Protein AF-A0A0X3TTY9-F1 (afdb_monomer)

Sequence (136 aa):
MLSWLLVVGLAGCATGTPQNLLQSDRADTHLGWQPAPENQLAYSVATASGIARLALDPLPENLDRVTLDLPGMQRVEGVQWRGDDGKSAMLYSGGAGEQGVTLEQRRRGFRLRIDGPALDLIRVGGLLTVVDFYRG

pLDDT: mean 79.2, std 20.86, range [37.78, 97.94]

Solvent-accessible surface area (backbone atoms only — not comparable to full-atom values): 8259 Å² total; per-residue (Å²): 136,83,90,81,89,81,86,78,86,88,78,89,73,79,81,67,75,87,73,89,76,75,86,77,90,63,83,72,70,87,75,80,60,74,75,68,59,89,46,46,46,78,48,74,49,71,46,91,82,36,54,39,77,44,82,40,70,63,49,63,87,78,52,57,36,44,35,40,36,27,44,68,47,86,40,67,43,33,31,36,39,36,33,70,87,73,48,71,48,74,43,25,63,60,82,54,54,40,67,42,40,46,78,43,84,50,101,59,17,35,36,40,38,31,20,64,68,45,34,63,70,51,28,69,12,28,42,38,38,38,35,32,66,73,80,125

Mean predicted aligned error: 12.59 Å

Nearest PDB structures (foldseek):
  7tl6-assembly2_B  TM=3.327E-01  e=6.673E-02  Mus musc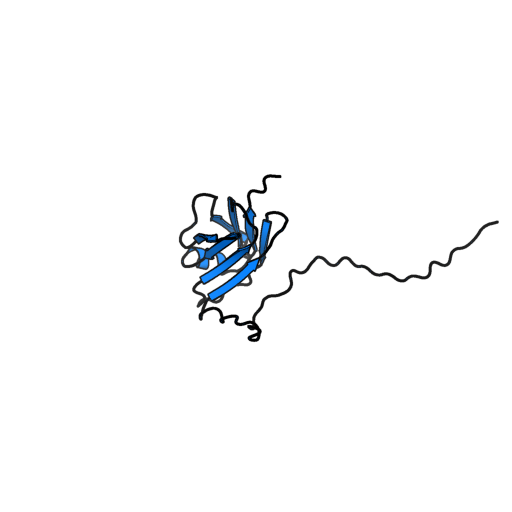ulus
  7ey0-assembly1_L  TM=5.420E-01  e=1.150E+00  Homo sapiens
  8t7f-assembly4_H  TM=5.558E-01  e=1.021E+00  Homo sapiens
  7tl6-assembly1_A  TM=3.181E-01  e=2.770E-01  Mus musculus
  7wvm-assembly2_F  TM=3.316E-01  e=6.354E-01  Homo sapiens

Secondary structure (DSSP, 8-state):
------------------------SS--GGG-PPPPPTTEEEEE---SSSEEEEEEPPPPTT--EEEEEEET-S-EEEEEEE-TTS-EEEEE-SS-B-TTEEEEEETTEEEEEEEHHHHHHHTT-EEEEEEE----

Radius of gyration: 20.27 Å; Cα contacts (8 Å, |Δi|>4): 240; chains: 1; bounding box: 38×57×68 Å

Foldseek 3Di:
DDDDDDDDDDDDDPVDDPDPDDDCPDDPPPPVDDPDPPLEAEEEFEDPVQKTKDWWAQADPSRFKYKYHYFQFDAWQWKKWQAPVRDIDTQDGRPDGDVQWDWADDPGGIMIMGGDPRCVVCNRIGMIMIGGPDDD

Structure (mmCIF, N/CA/C/O backbone):
data_AF-A0A0X3TTY9-F1
#
_entry.id   AF-A0A0X3TTY9-F1
#
loop_
_atom_site.group_PDB
_atom_site.id
_atom_site.type_symbol
_atom_site.label_atom_id
_atom_site.label_alt_id
_atom_site.label_comp_id
_atom_site.label_asym_id
_atom_site.label_entity_id
_atom_site.label_seq_id
_atom_site.pdbx_PDB_ins_code
_atom_site.Cartn_x
_atom_site.Cartn_y
_atom_site.Cartn_z
_atom_site.occupancy
_atom_site.B_iso_or_equiv
_atom_site.auth_seq_id
_atom_site.auth_comp_id
_atom_site.auth_asym_id
_atom_site.auth_atom_id
_atom_site.pdbx_PDB_model_num
ATOM 1 N N . MET A 1 1 ? 13.426 -42.885 51.146 1.00 37.78 1 MET A N 1
ATOM 2 C CA . MET A 1 1 ? 14.465 -43.140 50.125 1.00 37.78 1 MET A CA 1
ATOM 3 C C . MET A 1 1 ? 13.721 -43.350 48.816 1.00 37.78 1 MET A C 1
ATOM 5 O O . MET A 1 1 ? 12.968 -44.301 48.733 1.00 37.78 1 MET A O 1
ATOM 9 N N . LEU A 1 2 ? 13.482 -42.269 48.075 1.00 39.06 2 LEU A N 1
ATOM 10 C CA . LEU A 1 2 ? 14.314 -41.746 46.981 1.00 39.06 2 LEU A CA 1
ATOM 11 C C . LEU A 1 2 ? 14.192 -42.609 45.709 1.00 39.06 2 LEU A C 1
ATOM 13 O O . LEU A 1 2 ? 14.566 -43.775 4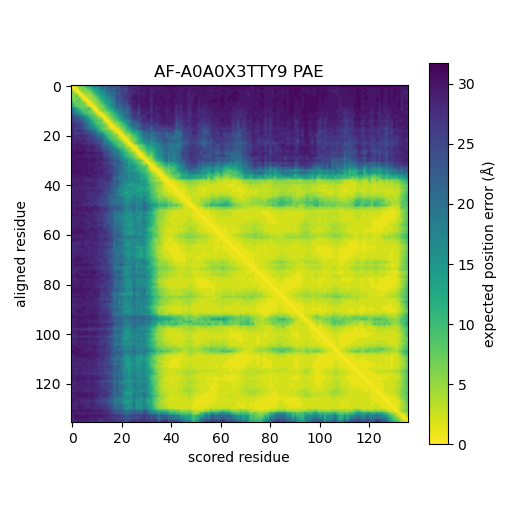5.738 1.00 39.06 2 LEU A O 1
ATOM 17 N N . SER A 1 3 ? 13.762 -41.953 44.622 1.00 41.19 3 SER A N 1
ATOM 18 C CA . SER A 1 3 ? 13.958 -42.318 43.206 1.00 41.19 3 SER A CA 1
ATOM 19 C C . SER A 1 3 ? 12.945 -43.277 42.556 1.00 41.19 3 SER A C 1
ATOM 21 O O . SER A 1 3 ? 12.576 -44.272 43.152 1.00 41.19 3 SER A O 1
ATOM 23 N N . TRP A 1 4 ? 12.454 -43.079 41.326 1.00 39.72 4 TRP A N 1
ATOM 24 C CA . TRP A 1 4 ? 12.782 -42.124 40.260 1.00 39.72 4 TRP A CA 1
ATOM 25 C C . TRP A 1 4 ? 11.597 -42.002 39.284 1.00 39.72 4 TRP A C 1
ATOM 27 O O . TRP A 1 4 ? 10.817 -42.933 39.097 1.00 39.72 4 TRP A O 1
ATOM 37 N N . LEU A 1 5 ? 11.511 -40.827 38.667 1.00 49.25 5 LEU A N 1
ATOM 38 C CA . LEU A 1 5 ? 10.579 -40.425 37.620 1.00 49.25 5 LEU A CA 1
ATOM 39 C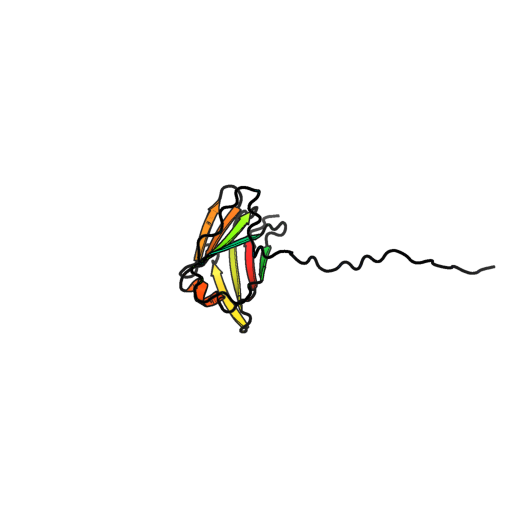 C . LEU A 1 5 ? 10.810 -41.197 36.310 1.00 49.25 5 LEU A C 1
ATOM 41 O O . LEU A 1 5 ? 11.943 -41.291 35.846 1.00 49.25 5 LEU A O 1
ATOM 45 N N . LEU A 1 6 ? 9.729 -41.616 35.648 1.00 46.94 6 LEU A N 1
ATOM 46 C CA . LEU A 1 6 ? 9.704 -41.825 34.198 1.00 46.94 6 LEU A CA 1
ATOM 47 C C . LEU A 1 6 ? 8.673 -40.865 33.606 1.00 46.94 6 LEU A C 1
ATOM 49 O O . LEU A 1 6 ? 7.466 -41.083 33.669 1.00 46.94 6 LEU A O 1
ATOM 53 N N . VAL A 1 7 ? 9.193 -39.757 33.082 1.00 51.38 7 VA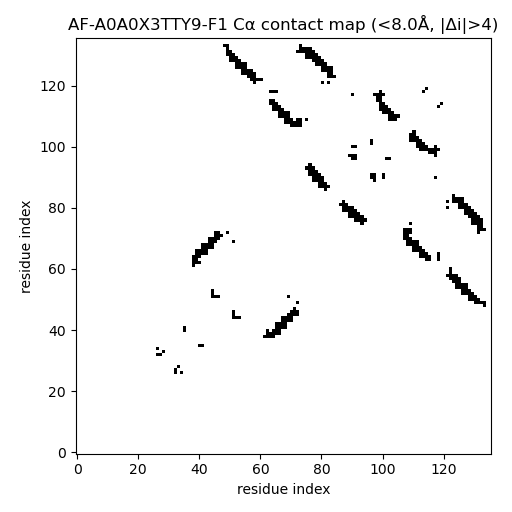L A N 1
ATOM 54 C CA . VAL A 1 7 ? 8.463 -38.778 32.281 1.00 51.38 7 VAL A CA 1
ATOM 55 C C . VAL A 1 7 ? 8.172 -39.428 30.929 1.00 51.38 7 VAL A C 1
ATOM 57 O O . VAL A 1 7 ? 9.059 -39.558 30.089 1.00 51.38 7 VAL A O 1
ATOM 60 N N . VAL A 1 8 ? 6.933 -39.877 30.737 1.00 52.00 8 VAL A N 1
ATOM 61 C CA . VAL A 1 8 ? 6.412 -40.270 29.425 1.00 52.00 8 VAL A CA 1
ATOM 62 C C . VAL A 1 8 ? 5.976 -38.994 28.717 1.00 52.00 8 VAL A C 1
ATOM 64 O O . VAL A 1 8 ? 5.114 -38.262 29.200 1.00 52.00 8 VAL A O 1
ATOM 67 N N . GLY A 1 9 ? 6.645 -38.700 27.605 1.00 50.66 9 GLY A N 1
ATOM 68 C CA . GLY A 1 9 ? 6.341 -37.561 26.756 1.00 50.66 9 GLY A CA 1
ATOM 69 C C . GLY A 1 9 ? 4.973 -37.666 26.091 1.00 50.66 9 GLY A C 1
ATOM 70 O O . GLY A 1 9 ? 4.460 -38.761 25.889 1.00 50.66 9 GLY A O 1
ATOM 71 N N . LEU A 1 10 ? 4.427 -36.500 25.748 1.00 52.41 10 LEU A N 1
ATOM 72 C CA . LEU A 1 10 ? 3.593 -36.201 24.577 1.00 52.41 10 LEU A CA 1
ATOM 73 C C . LEU A 1 10 ? 2.987 -34.810 24.791 1.00 52.41 10 LEU A C 1
ATOM 75 O O . LEU A 1 10 ? 2.045 -34.662 25.559 1.00 52.41 10 LEU A O 1
ATOM 79 N N . ALA A 1 11 ? 3.549 -33.802 24.128 1.00 46.38 11 ALA A N 1
ATOM 80 C CA . ALA A 1 11 ? 2.832 -32.633 23.611 1.00 46.38 11 ALA A CA 1
ATOM 81 C C . ALA A 1 11 ? 3.860 -31.714 22.948 1.00 46.38 11 ALA A C 1
ATOM 83 O O . ALA A 1 11 ? 4.394 -30.782 23.549 1.00 46.38 11 ALA A O 1
ATOM 84 N N . GLY A 1 12 ? 4.172 -32.018 21.689 1.00 46.28 12 GLY A N 1
ATOM 85 C CA . GLY A 1 12 ? 4.748 -31.024 20.805 1.00 46.28 12 GLY A CA 1
ATOM 86 C 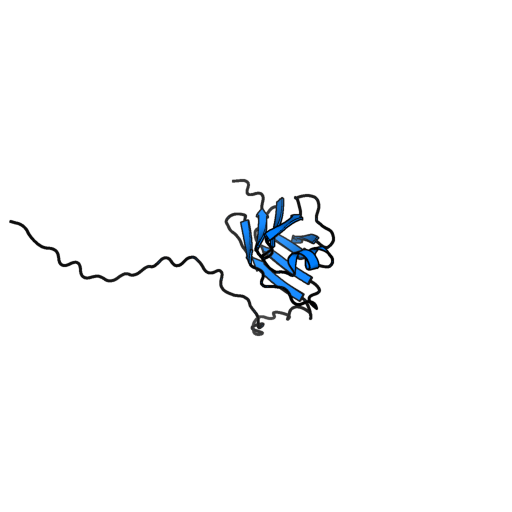C . GLY A 1 12 ? 3.719 -29.922 20.585 1.00 46.28 12 GLY A C 1
ATOM 87 O O . GLY A 1 12 ? 2.682 -30.163 19.983 1.00 46.28 12 GLY A O 1
ATOM 88 N N . CYS A 1 13 ? 4.033 -28.719 21.041 1.00 47.25 13 CYS A N 1
ATOM 89 C CA . CYS A 1 13 ? 3.558 -27.497 20.415 1.00 47.25 13 CYS A CA 1
ATOM 90 C C . CYS A 1 13 ? 4.812 -26.713 20.059 1.00 47.25 13 CYS A C 1
ATOM 92 O O . CYS A 1 13 ? 5.245 -25.827 20.790 1.00 47.25 13 CYS A O 1
ATOM 94 N N . ALA A 1 14 ? 5.436 -27.092 18.942 1.00 44.53 14 ALA A N 1
ATOM 95 C CA . ALA A 1 14 ? 6.247 -26.136 18.215 1.00 44.53 14 ALA A CA 1
ATOM 96 C C . ALA A 1 14 ? 5.287 -25.009 17.825 1.00 44.53 14 ALA A C 1
ATOM 98 O O . ALA A 1 14 ? 4.442 -25.181 16.948 1.00 44.53 14 ALA A O 1
ATOM 99 N N . THR A 1 15 ? 5.353 -23.885 18.531 1.00 48.59 15 THR A N 1
ATOM 100 C CA . THR A 1 15 ? 4.734 -22.632 18.112 1.00 48.59 15 THR A CA 1
ATOM 101 C C . THR A 1 15 ? 5.482 -22.156 16.873 1.00 48.59 15 THR A C 1
ATOM 103 O O . THR A 1 15 ? 6.364 -21.303 16.930 1.00 48.59 15 THR A O 1
ATOM 106 N N . GLY A 1 16 ? 5.163 -22.786 15.741 1.00 45.31 16 GLY A N 1
ATOM 107 C CA . GLY A 1 16 ? 5.504 -22.286 14.424 1.00 45.31 16 GLY A CA 1
ATOM 108 C C . GLY A 1 16 ? 4.950 -20.875 14.307 1.00 45.31 16 GLY A C 1
ATOM 109 O O . GLY A 1 16 ? 3.803 -20.613 14.675 1.00 45.31 16 GLY A O 1
ATOM 110 N N . THR A 1 17 ? 5.801 -19.958 13.867 1.00 51.66 17 THR A N 1
ATOM 111 C CA . THR A 1 17 ? 5.435 -18.590 13.515 1.00 51.66 17 THR A CA 1
ATOM 112 C C . THR A 1 17 ? 4.138 -18.588 12.705 1.00 51.66 17 THR A C 1
ATOM 114 O O . THR A 1 17 ? 3.995 -19.430 11.814 1.00 51.66 17 THR A O 1
ATOM 117 N N . PRO A 1 18 ? 3.185 -17.677 12.981 1.00 42.00 18 PRO A N 1
ATOM 118 C CA . PRO A 1 18 ? 1.982 -17.581 12.173 1.00 42.00 18 PRO A CA 1
ATOM 119 C C . PRO A 1 18 ? 2.408 -17.235 10.747 1.00 42.00 18 PRO A C 1
ATOM 121 O O . PRO A 1 18 ? 2.815 -16.113 10.449 1.00 42.00 18 PRO A O 1
ATOM 124 N N . GLN A 1 19 ? 2.361 -18.231 9.869 1.00 48.31 19 GLN A N 1
ATOM 125 C CA . GLN A 1 19 ? 2.361 -18.002 8.441 1.00 48.31 19 GLN A CA 1
ATOM 126 C C . GLN A 1 19 ? 1.016 -17.342 8.158 1.00 48.31 19 GLN A C 1
ATOM 128 O O . GLN A 1 19 ? -0.030 -17.967 8.333 1.00 48.31 19 GLN A O 1
ATOM 133 N N . ASN A 1 20 ? 1.031 -16.066 7.775 1.00 38.69 20 ASN A N 1
ATOM 134 C CA . ASN A 1 20 ? -0.108 -15.458 7.096 1.00 38.69 20 ASN A CA 1
ATOM 135 C C . ASN A 1 20 ? -0.279 -16.190 5.753 1.00 38.69 20 ASN A C 1
ATOM 137 O O . ASN A 1 20 ? 0.248 -15.779 4.727 1.00 38.69 20 ASN A O 1
ATOM 141 N N . LEU A 1 21 ? -0.945 -17.339 5.809 1.00 46.88 21 LEU A N 1
ATOM 142 C CA . LEU A 1 21 ? -1.564 -18.059 4.702 1.00 46.88 21 LEU A CA 1
ATOM 143 C C . LEU A 1 21 ? -2.809 -17.241 4.292 1.00 46.88 21 LEU A C 1
ATOM 145 O O . LEU A 1 21 ? -3.526 -16.776 5.170 1.00 46.88 21 LEU A O 1
ATOM 149 N N . LEU A 1 22 ? -3.170 -16.983 3.036 1.00 43.19 22 LEU A N 1
ATOM 150 C CA . LEU A 1 22 ? -2.795 -17.539 1.743 1.00 43.19 22 LEU A CA 1
ATOM 151 C C . LEU A 1 22 ? -2.964 -16.454 0.669 1.00 43.19 22 LEU A C 1
ATOM 153 O O . LEU A 1 22 ? -3.933 -15.695 0.671 1.00 43.19 22 LEU A O 1
ATOM 157 N N . GLN A 1 23 ? -2.048 -16.463 -0.289 1.00 48.03 23 GLN A N 1
ATOM 158 C CA . GLN A 1 23 ? -2.197 -15.872 -1.610 1.00 48.03 23 GLN A CA 1
ATOM 159 C C . GLN A 1 23 ? -3.324 -16.605 -2.349 1.00 48.03 23 GLN A C 1
ATOM 161 O O . GLN A 1 23 ? -3.205 -17.786 -2.675 1.00 48.03 23 GLN A O 1
ATOM 166 N N . SER A 1 24 ? -4.445 -15.923 -2.580 1.00 39.50 24 SER A N 1
ATOM 167 C CA . SER A 1 24 ? -5.496 -16.436 -3.458 1.00 39.50 24 SER A CA 1
ATOM 168 C C . SER A 1 24 ? -5.089 -16.191 -4.910 1.00 39.50 24 SER A C 1
ATOM 170 O O . SER A 1 24 ? -5.429 -15.158 -5.479 1.00 39.50 24 SER A O 1
ATOM 172 N N . ASP A 1 25 ? -4.390 -17.156 -5.508 1.00 52.47 25 ASP A N 1
ATOM 173 C CA . ASP A 1 25 ? -4.102 -17.197 -6.954 1.00 52.47 25 ASP A CA 1
ATOM 174 C C . ASP A 1 25 ? -5.256 -17.825 -7.774 1.00 52.47 25 ASP A C 1
ATOM 176 O O . ASP A 1 25 ? -5.217 -17.913 -8.998 1.00 52.47 25 ASP A O 1
ATOM 180 N N . ARG A 1 26 ? -6.344 -18.261 -7.118 1.00 48.56 26 ARG A N 1
ATOM 181 C CA . ARG A 1 26 ? -7.595 -18.666 -7.781 1.00 48.56 26 ARG A CA 1
ATOM 182 C C . ARG A 1 26 ? -8.803 -18.259 -6.956 1.00 48.56 26 ARG A C 1
ATOM 184 O O . ARG A 1 26 ? -8.923 -18.649 -5.800 1.00 48.56 26 ARG A O 1
ATOM 191 N N . ALA A 1 27 ? -9.705 -17.503 -7.577 1.00 48.00 27 ALA A N 1
ATOM 192 C CA . ALA A 1 27 ? -10.977 -17.138 -6.975 1.00 48.00 27 ALA A CA 1
ATOM 193 C C . ALA A 1 27 ? -11.814 -18.402 -6.713 1.00 48.00 27 ALA A C 1
ATOM 195 O O . ALA A 1 27 ? -12.207 -19.098 -7.647 1.00 48.00 27 ALA A O 1
ATOM 196 N N . ASP A 1 28 ? -12.095 -18.686 -5.443 1.00 45.47 28 ASP A N 1
ATOM 197 C CA . ASP A 1 28 ? -13.168 -19.592 -5.045 1.00 45.47 28 ASP A CA 1
ATOM 198 C C . ASP A 1 28 ? -14.508 -18.901 -5.370 1.00 45.47 28 ASP A C 1
ATOM 200 O O . ASP A 1 28 ? -14.939 -17.961 -4.698 1.00 45.47 28 ASP A O 1
ATOM 204 N N . THR A 1 29 ? -15.135 -19.285 -6.484 1.00 48.81 29 THR A N 1
ATOM 205 C CA . THR A 1 29 ? -16.272 -18.563 -7.089 1.00 48.81 29 THR A CA 1
ATOM 206 C C . THR A 1 29 ? -17.617 -18.786 -6.385 1.00 48.81 29 THR A C 1
ATOM 208 O O . THR A 1 29 ? -18.660 -18.399 -6.908 1.00 48.81 29 THR A O 1
ATOM 211 N N . HIS A 1 30 ? -17.639 -19.383 -5.194 1.00 43.88 30 HIS A N 1
ATOM 212 C CA . HIS A 1 30 ? -18.880 -19.763 -4.510 1.00 43.88 30 HIS A CA 1
ATOM 213 C C . HIS A 1 30 ? -19.512 -18.646 -3.648 1.00 43.88 30 HIS A C 1
ATOM 215 O O . HIS A 1 30 ? -20.626 -18.819 -3.155 1.00 43.88 30 HIS A O 1
ATOM 221 N N . LEU A 1 31 ? -18.856 -17.486 -3.489 1.00 50.91 31 LEU A N 1
ATOM 222 C CA . LEU A 1 31 ? -19.292 -16.403 -2.583 1.00 50.91 31 LEU A CA 1
ATOM 223 C C . LEU A 1 31 ? -19.571 -15.047 -3.262 1.00 50.91 31 LEU A C 1
ATOM 225 O O . LEU A 1 31 ? -19.540 -14.009 -2.605 1.00 50.91 31 LEU A O 1
ATOM 229 N N . GLY A 1 32 ? -19.846 -15.019 -4.570 1.00 45.12 32 GLY A N 1
ATOM 230 C CA . GLY A 1 32 ? -20.132 -13.758 -5.277 1.00 45.12 32 GLY A CA 1
ATOM 231 C C . GLY A 1 32 ? -18.918 -12.824 -5.394 1.00 45.12 32 GLY A C 1
ATOM 232 O O . GLY A 1 32 ? -19.075 -11.630 -5.646 1.00 45.12 32 GLY A O 1
ATOM 233 N N . TRP A 1 33 ? -17.709 -13.364 -5.217 1.00 41.03 33 TRP A N 1
ATOM 234 C CA . TRP A 1 33 ? -16.464 -12.664 -5.504 1.00 41.03 33 TRP A CA 1
ATOM 235 C C . TRP A 1 33 ? -16.358 -12.433 -7.011 1.00 41.03 33 TRP A C 1
ATOM 237 O O . TRP A 1 33 ? -16.313 -13.378 -7.797 1.00 41.03 33 TRP A O 1
ATOM 247 N N . GLN A 1 34 ? -16.338 -11.165 -7.414 1.00 51.31 34 GLN A N 1
ATOM 248 C CA . GLN A 1 34 ? -15.952 -10.798 -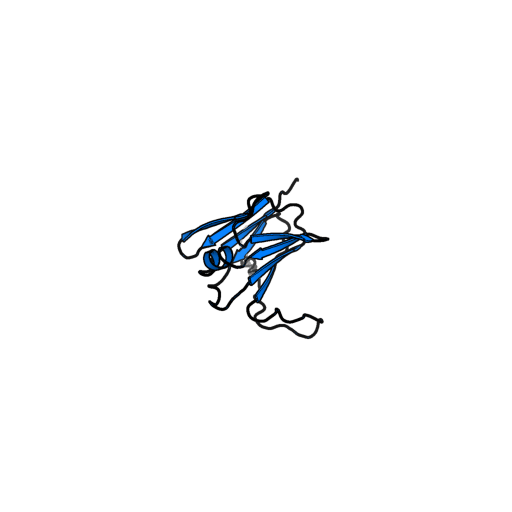8.770 1.00 51.31 34 GLN A CA 1
ATOM 249 C C . GLN A 1 34 ? -14.439 -11.010 -8.897 1.00 51.31 34 GLN A C 1
ATOM 251 O O . GLN A 1 34 ? -13.706 -10.562 -8.008 1.00 51.31 34 GLN A O 1
ATOM 256 N N . PRO A 1 35 ? -13.953 -11.685 -9.954 1.00 54.47 35 PRO A N 1
ATOM 257 C CA . PRO A 1 35 ? -12.523 -11.738 -10.213 1.00 54.47 35 PRO A CA 1
ATOM 258 C C . PRO A 1 35 ? -11.993 -10.306 -10.303 1.00 54.47 35 PRO A C 1
ATOM 260 O O . PRO A 1 35 ? -12.678 -9.416 -10.823 1.00 54.47 35 PRO A O 1
ATOM 263 N N . ALA A 1 36 ? -10.795 -10.075 -9.759 1.00 59.78 36 ALA A N 1
ATOM 264 C CA . ALA A 1 36 ? -10.113 -8.811 -9.985 1.00 59.78 36 ALA A CA 1
ATOM 265 C C . ALA A 1 36 ? -10.072 -8.564 -11.505 1.00 59.78 36 ALA A C 1
ATOM 267 O O . ALA A 1 36 ? -9.874 -9.525 -12.259 1.00 59.78 36 ALA A O 1
ATOM 268 N N . PRO A 1 37 ? -10.313 -7.327 -11.976 1.00 68.19 37 PRO A N 1
ATOM 269 C CA . PRO A 1 37 ? -10.173 -7.028 -13.392 1.00 68.19 37 PRO A CA 1
ATOM 270 C C . PRO A 1 37 ? -8.790 -7.469 -13.880 1.00 68.19 37 PRO A C 1
ATOM 272 O O . PRO A 1 37 ? -7.842 -7.505 -13.090 1.00 68.19 37 PRO A O 1
ATOM 275 N N . GLU A 1 38 ? -8.677 -7.790 -15.168 1.00 78.75 38 GLU A N 1
ATOM 276 C CA . GLU A 1 38 ? -7.401 -8.181 -15.772 1.00 78.75 38 GLU A CA 1
ATOM 277 C C . GLU A 1 38 ? -6.294 -7.184 -15.380 1.00 78.75 38 GLU A C 1
ATOM 279 O O . GLU A 1 38 ? -6.546 -5.981 -15.265 1.00 78.75 38 GLU A O 1
ATOM 284 N N . ASN A 1 39 ? -5.088 -7.701 -15.119 1.00 86.25 39 ASN A N 1
ATOM 285 C CA . ASN A 1 39 ? -3.913 -6.922 -14.711 1.00 86.25 39 ASN A CA 1
ATOM 286 C C . ASN A 1 39 ? -4.033 -6.180 -13.366 1.00 86.25 39 ASN A C 1
ATOM 288 O O . ASN A 1 39 ? -3.338 -5.185 -13.137 1.00 86.25 39 ASN A O 1
ATOM 292 N N . GLN A 1 40 ? -4.878 -6.651 -12.446 1.00 89.88 40 GLN A N 1
ATOM 293 C CA . GLN A 1 40 ? -4.977 -6.087 -11.098 1.00 89.88 40 GLN A CA 1
ATOM 294 C C . GLN A 1 40 ? -4.760 -7.145 -10.021 1.00 89.88 40 GLN A C 1
ATOM 296 O O . GLN A 1 40 ? -5.278 -8.256 -10.100 1.00 89.88 40 GLN A O 1
ATOM 301 N N . LEU A 1 41 ? -4.036 -6.759 -8.971 1.00 88.88 41 LEU A N 1
ATOM 302 C CA . LEU A 1 41 ? -3.884 -7.547 -7.754 1.00 88.88 41 LEU A CA 1
ATOM 303 C C . LEU A 1 41 ? -4.584 -6.844 -6.600 1.00 88.88 41 LEU A C 1
ATOM 305 O O . LEU A 1 41 ? -4.461 -5.631 -6.423 1.00 88.88 41 LEU A O 1
ATOM 309 N N . ALA A 1 42 ? -5.324 -7.613 -5.810 1.00 89.69 42 ALA A N 1
ATOM 310 C CA . ALA A 1 42 ? -6.060 -7.112 -4.664 1.00 89.69 42 ALA A CA 1
ATOM 311 C C . ALA A 1 42 ? -5.762 -7.964 -3.430 1.00 89.69 42 ALA A C 1
ATOM 313 O O . ALA A 1 42 ? -5.881 -9.186 -3.458 1.00 89.69 42 ALA A O 1
ATOM 314 N N . TYR A 1 43 ? -5.419 -7.294 -2.337 1.00 88.69 43 TYR A N 1
ATOM 315 C CA . TYR A 1 43 ? -5.145 -7.893 -1.040 1.00 88.69 43 TYR A CA 1
ATOM 316 C C . TYR A 1 43 ? -6.085 -7.302 0.003 1.00 88.69 43 TYR A C 1
ATOM 318 O O . TYR A 1 43 ? -6.499 -6.146 -0.099 1.00 88.69 43 TYR A O 1
ATOM 326 N N . SER A 1 44 ? -6.379 -8.069 1.048 1.00 89.81 44 SER A N 1
ATOM 327 C CA . SER A 1 44 ? -7.027 -7.549 2.248 1.00 89.81 44 SER A CA 1
ATOM 328 C C . SER A 1 44 ? -6.231 -7.972 3.471 1.00 89.81 44 SER A C 1
ATOM 330 O O . SER A 1 44 ? -5.985 -9.161 3.665 1.00 89.81 44 SER A O 1
ATOM 332 N N . VAL A 1 45 ? -5.798 -7.003 4.278 1.00 87.12 45 VAL A N 1
ATOM 333 C CA . VAL A 1 45 ? -4.961 -7.252 5.457 1.00 87.12 45 VAL A CA 1
ATOM 334 C C . VAL A 1 45 ? -5.573 -6.547 6.659 1.00 87.12 45 VAL A C 1
ATOM 336 O O . VAL A 1 45 ? -5.517 -5.324 6.781 1.00 87.12 45 VAL A O 1
ATOM 339 N N . ALA A 1 46 ? -6.158 -7.336 7.556 1.00 84.88 46 ALA A N 1
ATOM 340 C CA . ALA A 1 46 ? -6.617 -6.871 8.856 1.00 84.88 46 ALA A CA 1
ATOM 341 C C . ALA A 1 46 ? -5.472 -6.948 9.872 1.00 84.88 46 ALA A C 1
ATOM 343 O O . ALA A 1 46 ? -4.677 -7.888 9.863 1.00 84.88 46 ALA A O 1
ATOM 344 N N . THR A 1 47 ? -5.405 -5.982 10.782 1.00 78.31 47 THR A N 1
ATOM 345 C CA . THR A 1 47 ? -4.423 -5.985 11.869 1.00 78.31 47 THR A CA 1
ATOM 346 C C . THR A 1 47 ? -5.049 -5.483 13.161 1.00 78.31 47 THR A C 1
ATOM 348 O O . THR A 1 47 ? -5.835 -4.540 13.153 1.00 78.31 47 THR A O 1
ATOM 351 N N . ALA A 1 48 ? -4.693 -6.120 14.277 1.00 75.44 48 ALA A N 1
ATOM 352 C CA . ALA A 1 48 ? -5.052 -5.663 15.620 1.00 75.44 48 ALA A CA 1
ATOM 353 C C . ALA A 1 48 ? -3.965 -4.774 16.247 1.00 75.44 48 ALA A C 1
ATOM 355 O O . ALA A 1 48 ? -4.226 -4.091 17.230 1.00 75.44 48 ALA A O 1
ATOM 356 N N . SER A 1 49 ? -2.746 -4.779 15.694 1.00 78.69 49 SER A N 1
ATOM 357 C CA . SER A 1 49 ? -1.600 -4.033 16.232 1.00 78.69 49 SER A CA 1
ATOM 358 C C . SER A 1 49 ? -1.473 -2.616 15.673 1.00 78.69 49 SER A C 1
ATOM 360 O O . SER A 1 49 ? -0.555 -1.895 16.052 1.00 78.69 49 SER A O 1
ATOM 362 N N . GLY A 1 50 ? -2.331 -2.243 14.720 1.00 85.75 50 GLY A N 1
ATOM 363 C CA . GLY A 1 50 ? -2.181 -1.013 13.944 1.00 85.75 50 GLY A CA 1
ATOM 364 C C . GLY A 1 50 ? -1.074 -1.084 12.885 1.00 85.75 50 GLY A C 1
ATOM 365 O O . GLY A 1 50 ? -0.799 -0.093 12.226 1.00 85.75 50 GLY A O 1
ATOM 366 N N . ILE A 1 51 ? -0.433 -2.239 12.672 1.00 90.25 51 ILE A N 1
ATOM 367 C CA . ILE A 1 51 ? 0.579 -2.411 11.619 1.00 90.25 51 ILE A CA 1
ATOM 368 C C . ILE A 1 51 ? 0.153 -3.547 10.694 1.00 90.25 51 ILE A C 1
ATOM 370 O O . ILE A 1 51 ? 0.026 -4.692 11.133 1.00 90.25 51 ILE A O 1
ATOM 374 N N . ALA A 1 52 ? -0.045 -3.242 9.414 1.00 91.94 52 ALA A N 1
ATOM 375 C CA . ALA A 1 52 ? -0.217 -4.237 8.361 1.00 91.94 52 ALA A CA 1
ATOM 376 C C . ALA A 1 52 ? 1.105 -4.420 7.614 1.00 91.94 52 ALA A C 1
ATOM 378 O O . ALA A 1 52 ? 1.778 -3.451 7.270 1.00 91.94 52 ALA A O 1
ATOM 379 N N . ARG A 1 53 ? 1.484 -5.674 7.369 1.00 92.62 53 ARG A N 1
ATOM 380 C CA . ARG A 1 53 ? 2.680 -6.045 6.610 1.00 92.62 53 ARG A CA 1
ATOM 381 C C . ARG A 1 53 ? 2.287 -7.032 5.527 1.00 92.62 53 ARG A C 1
ATOM 383 O O . ARG A 1 53 ? 1.608 -8.010 5.825 1.00 92.62 53 ARG A O 1
ATOM 390 N N . LEU A 1 54 ? 2.727 -6.772 4.306 1.00 93.31 54 LEU A N 1
ATOM 391 C CA . LEU A 1 54 ? 2.467 -7.601 3.139 1.00 93.31 54 LEU A CA 1
ATOM 392 C C . LEU A 1 54 ? 3.785 -7.833 2.404 1.00 93.31 54 LEU A C 1
ATOM 394 O O . LEU A 1 54 ? 4.418 -6.876 1.963 1.00 93.31 54 LEU A O 1
ATOM 398 N N . ALA A 1 55 ? 4.195 -9.093 2.303 1.00 94.62 55 ALA A N 1
ATOM 399 C CA . ALA A 1 55 ? 5.265 -9.487 1.399 1.00 94.62 55 ALA A CA 1
ATOM 400 C C . ALA A 1 55 ? 4.693 -9.576 -0.020 1.00 94.62 55 ALA A C 1
ATOM 402 O O . ALA A 1 55 ? 3.615 -10.138 -0.218 1.00 94.62 55 ALA A O 1
ATOM 403 N N . LEU A 1 56 ? 5.397 -8.983 -0.971 1.00 91.94 56 LEU A N 1
ATOM 404 C CA . LEU A 1 56 ? 5.079 -8.987 -2.386 1.00 91.94 56 LEU A CA 1
ATOM 405 C C . LEU A 1 56 ? 6.166 -9.770 -3.108 1.00 91.94 56 LEU A C 1
ATOM 407 O O . LEU A 1 56 ? 7.343 -9.428 -3.004 1.00 91.94 56 LEU A O 1
ATOM 411 N N . ASP A 1 57 ? 5.759 -10.777 -3.868 1.00 93.19 57 ASP A N 1
ATOM 412 C CA . ASP A 1 57 ? 6.620 -11.331 -4.905 1.00 93.19 57 ASP A CA 1
ATOM 413 C C . ASP A 1 57 ? 6.834 -10.283 -6.015 1.00 93.19 57 ASP A C 1
ATOM 415 O O . ASP A 1 57 ? 6.039 -9.338 -6.133 1.00 93.19 57 ASP A O 1
ATOM 419 N N . PRO A 1 58 ? 7.875 -10.433 -6.854 1.00 94.00 58 PRO A N 1
ATOM 420 C CA . PRO A 1 58 ? 8.032 -9.615 -8.048 1.00 94.00 58 PRO A CA 1
ATOM 421 C C . PRO A 1 58 ? 6.746 -9.588 -8.883 1.00 94.00 58 PRO A C 1
ATOM 423 O O . PRO A 1 58 ? 6.171 -10.625 -9.220 1.00 94.00 58 PRO A O 1
ATOM 426 N N . LEU A 1 59 ? 6.282 -8.382 -9.201 1.00 92.81 59 LEU A N 1
ATOM 427 C CA . LEU A 1 59 ? 4.999 -8.158 -9.851 1.00 92.81 59 LEU A CA 1
ATOM 428 C C . LEU A 1 59 ? 5.138 -8.293 -11.379 1.00 92.81 59 LEU A C 1
ATOM 430 O O . LEU A 1 59 ? 6.122 -7.808 -11.944 1.00 92.81 59 LEU A O 1
ATOM 434 N N . PRO A 1 60 ? 4.148 -8.884 -12.078 1.00 91.25 60 PRO A N 1
ATOM 435 C CA . PRO A 1 60 ? 4.167 -9.002 -13.538 1.00 91.25 60 PRO A CA 1
ATOM 436 C C . PRO A 1 60 ? 4.298 -7.640 -14.228 1.00 91.25 60 PRO A C 1
ATOM 438 O O . PRO A 1 60 ? 3.718 -6.663 -13.761 1.00 91.25 60 PRO A O 1
ATOM 441 N N . GLU A 1 61 ? 5.006 -7.552 -15.358 1.00 90.50 61 GLU A N 1
ATOM 442 C CA . GLU A 1 61 ? 5.201 -6.281 -16.086 1.00 90.50 61 GLU A CA 1
ATOM 443 C C . GLU A 1 61 ? 3.892 -5.664 -16.586 1.00 90.50 61 GLU A C 1
ATOM 445 O O . GLU A 1 61 ? 3.727 -4.449 -16.562 1.00 90.50 61 GLU A O 1
ATOM 450 N N . ASN A 1 62 ? 2.937 -6.503 -16.979 1.00 91.12 62 ASN A N 1
ATOM 451 C CA . ASN A 1 62 ? 1.618 -6.083 -17.434 1.00 91.12 62 ASN A CA 1
ATOM 452 C C . ASN A 1 62 ? 0.666 -5.718 -16.291 1.00 91.12 62 ASN A C 1
ATOM 454 O O . ASN A 1 62 ? -0.490 -5.430 -16.566 1.00 91.12 62 ASN A O 1
ATOM 458 N N . LEU A 1 63 ? 1.096 -5.782 -15.026 1.00 92.12 63 LEU A N 1
ATOM 459 C CA . LEU A 1 63 ? 0.258 -5.383 -13.904 1.00 92.12 63 LEU A CA 1
ATOM 460 C C . LEU A 1 63 ? 0.058 -3.864 -13.907 1.00 92.12 63 LEU A C 1
ATOM 462 O O . LEU A 1 63 ? 1.035 -3.111 -13.889 1.00 92.12 63 LEU A O 1
ATOM 466 N N . ASP A 1 64 ? -1.205 -3.446 -13.849 1.00 94.19 64 ASP A N 1
ATOM 467 C CA . ASP A 1 64 ? -1.625 -2.045 -13.907 1.00 94.19 64 ASP A CA 1
ATOM 468 C C . ASP A 1 64 ? -1.887 -1.455 -12.518 1.00 94.19 64 ASP A C 1
ATOM 470 O O . ASP A 1 64 ? -1.792 -0.241 -12.320 1.00 94.19 64 ASP A O 1
ATOM 474 N N . ARG A 1 65 ? -2.266 -2.295 -11.544 1.00 94.50 65 ARG A N 1
ATOM 475 C CA . ARG A 1 65 ? -2.618 -1.834 -10.196 1.00 94.50 65 ARG A CA 1
ATOM 476 C C . ARG A 1 65 ? -2.458 -2.901 -9.122 1.00 94.50 65 ARG A C 1
ATOM 478 O O . ARG A 1 65 ? -2.901 -4.037 -9.281 1.00 94.50 65 ARG A O 1
ATOM 485 N N . VAL A 1 66 ? -1.984 -2.458 -7.960 1.00 94.25 66 VAL A N 1
ATOM 486 C CA . VAL A 1 66 ? -2.131 -3.157 -6.678 1.00 94.25 66 VAL A CA 1
ATOM 487 C C . VAL A 1 66 ? -3.139 -2.413 -5.804 1.00 94.25 66 VAL A C 1
ATOM 489 O O . VAL A 1 66 ? -3.062 -1.196 -5.634 1.00 94.25 66 VAL A O 1
ATOM 492 N N . THR A 1 67 ? -4.097 -3.140 -5.236 1.00 94.69 67 THR A N 1
ATOM 493 C CA . THR A 1 67 ? -5.056 -2.630 -4.250 1.00 94.69 67 THR A CA 1
ATOM 494 C C . THR A 1 67 ? -4.874 -3.367 -2.932 1.00 94.69 67 THR A C 1
ATOM 496 O O . THR A 1 67 ? -4.804 -4.592 -2.907 1.00 94.69 67 THR A O 1
ATOM 499 N N . LEU A 1 68 ? -4.833 -2.631 -1.827 1.00 94.00 68 LEU A N 1
ATOM 500 C CA . LEU A 1 68 ? -4.778 -3.182 -0.481 1.00 94.00 68 LEU A CA 1
ATOM 501 C C . LEU A 1 68 ? -5.922 -2.605 0.356 1.00 94.00 68 LEU A C 1
ATOM 503 O O . LEU A 1 68 ? -5.943 -1.417 0.680 1.00 94.00 68 LEU A O 1
ATOM 507 N N . ASP A 1 69 ? -6.875 -3.462 0.707 1.00 93.69 69 ASP A N 1
ATOM 508 C CA . ASP A 1 69 ? -7.941 -3.153 1.651 1.00 93.69 69 ASP A CA 1
ATOM 509 C C . ASP A 1 69 ? -7.450 -3.382 3.086 1.00 93.69 69 ASP A C 1
ATOM 511 O O . ASP A 1 69 ? -6.989 -4.464 3.449 1.00 93.69 69 ASP A O 1
ATOM 515 N N . LEU A 1 70 ? -7.580 -2.347 3.911 1.00 92.44 70 LEU A N 1
ATOM 516 C CA . LEU A 1 70 ? -7.060 -2.256 5.275 1.00 92.44 70 LEU A CA 1
ATOM 517 C C . LEU A 1 70 ? -8.222 -2.094 6.264 1.00 92.44 70 LEU A C 1
ATOM 519 O O . LEU A 1 70 ? -8.453 -0.993 6.783 1.00 92.44 70 LEU A O 1
ATOM 523 N N . PRO A 1 71 ? -9.027 -3.146 6.487 1.00 91.00 71 PRO A N 1
ATOM 524 C CA . PRO A 1 71 ? -10.142 -3.076 7.413 1.00 91.00 71 PRO A CA 1
ATOM 525 C C . PRO A 1 71 ? -9.653 -2.873 8.851 1.00 91.00 71 PRO A C 1
ATOM 527 O O . PRO A 1 71 ? -8.647 -3.438 9.275 1.00 91.00 71 PRO A O 1
ATOM 530 N N . GLY A 1 72 ? -10.399 -2.078 9.615 1.00 87.56 72 GLY A N 1
ATOM 531 C CA . GLY A 1 72 ? -10.121 -1.821 11.030 1.00 87.56 72 GLY A CA 1
ATOM 532 C C . GLY A 1 72 ? -9.059 -0.754 11.303 1.00 87.56 72 GLY A C 1
ATOM 533 O O . GLY A 1 72 ? -8.985 -0.294 12.439 1.00 87.56 72 GLY A O 1
ATOM 534 N N . MET A 1 73 ? -8.309 -0.304 10.290 1.00 88.62 73 MET A N 1
ATOM 535 C CA . MET A 1 73 ? -7.404 0.836 10.452 1.00 88.62 73 MET A CA 1
ATOM 536 C C . MET A 1 73 ? -8.184 2.140 10.636 1.00 88.62 73 MET A C 1
ATOM 538 O O . MET A 1 73 ? -9.103 2.430 9.866 1.00 88.62 73 MET A O 1
ATOM 542 N N . GLN A 1 74 ? -7.820 2.936 11.638 1.00 89.31 74 GLN A N 1
ATOM 543 C CA . GLN A 1 74 ? -8.537 4.166 11.990 1.00 89.31 74 GLN A CA 1
ATOM 544 C C . GLN A 1 74 ? -7.939 5.407 11.325 1.00 89.31 74 GLN A C 1
ATOM 546 O O . GLN A 1 74 ? -8.680 6.290 10.889 1.00 89.31 74 GLN A O 1
ATOM 551 N N . ARG A 1 75 ? -6.611 5.465 11.202 1.00 90.62 75 ARG A N 1
ATOM 552 C CA . ARG A 1 75 ? -5.864 6.556 10.578 1.00 90.62 75 ARG A CA 1
ATOM 553 C C . ARG A 1 75 ? -4.493 6.077 10.097 1.00 90.62 75 ARG A C 1
ATOM 555 O O . ARG A 1 75 ? -3.538 6.026 10.861 1.00 90.62 75 ARG A O 1
ATOM 562 N N . VAL A 1 76 ? -4.356 5.842 8.797 1.00 92.94 76 VAL A N 1
ATOM 563 C CA . VAL A 1 76 ? -3.048 5.518 8.208 1.00 92.94 76 VAL A CA 1
ATOM 564 C C . VAL A 1 76 ? -2.106 6.726 8.292 1.00 92.94 76 VAL A C 1
ATOM 566 O O . VAL A 1 76 ? -2.399 7.792 7.750 1.00 92.94 76 VAL A O 1
ATOM 569 N N . GLU A 1 77 ? -0.960 6.548 8.942 1.00 93.38 77 GLU A N 1
ATOM 570 C CA . GLU A 1 77 ? 0.097 7.562 9.065 1.00 93.38 77 GLU A CA 1
ATOM 571 C C . GLU A 1 77 ? 1.224 7.362 8.065 1.00 93.38 77 GLU A C 1
ATOM 573 O O . GLU A 1 77 ? 1.907 8.315 7.696 1.00 93.38 77 GLU A O 1
ATOM 578 N N . GLY A 1 78 ? 1.432 6.123 7.632 1.00 94.88 78 GLY A N 1
ATOM 579 C CA . GLY A 1 78 ? 2.558 5.793 6.782 1.00 94.88 78 GLY A CA 1
ATOM 580 C C . GLY A 1 78 ? 2.315 4.548 5.955 1.00 94.88 78 GLY A C 1
ATOM 581 O O . GLY A 1 78 ? 1.799 3.551 6.459 1.00 94.88 78 GLY A O 1
ATOM 582 N N . VAL A 1 79 ? 2.744 4.600 4.699 1.00 96.88 79 VAL A N 1
ATOM 583 C CA . VAL A 1 79 ? 2.918 3.426 3.843 1.00 96.88 79 VAL A CA 1
ATOM 584 C C . VAL A 1 79 ? 4.370 3.413 3.398 1.00 96.88 79 VAL A C 1
ATOM 586 O O . VAL A 1 79 ? 4.838 4.352 2.762 1.00 96.88 79 VAL A O 1
ATOM 589 N N . GLN A 1 80 ? 5.084 2.351 3.740 1.00 97.31 80 GLN A N 1
ATOM 590 C CA . GLN A 1 80 ? 6.498 2.170 3.435 1.00 97.31 80 GLN A CA 1
ATOM 591 C C . GLN A 1 80 ? 6.684 0.907 2.612 1.00 97.31 80 GLN A C 1
ATOM 593 O O . GLN A 1 80 ? 6.040 -0.106 2.878 1.00 97.31 80 GLN A O 1
ATOM 598 N N . TRP A 1 81 ? 7.605 0.951 1.662 1.00 97.94 81 TRP A N 1
ATOM 599 C CA . TRP A 1 81 ? 8.052 -0.219 0.925 1.00 97.94 81 TRP A CA 1
ATOM 600 C C . TRP A 1 81 ? 9.556 -0.401 1.100 1.00 97.94 81 TRP A C 1
ATOM 602 O O . TRP A 1 81 ? 10.321 0.566 1.090 1.00 97.94 81 TRP A O 1
ATOM 612 N N . ARG A 1 82 ? 9.972 -1.653 1.268 1.00 97.94 82 ARG A N 1
ATOM 613 C CA . ARG A 1 82 ? 11.369 -2.076 1.237 1.00 97.94 82 ARG A CA 1
ATOM 614 C C . ARG A 1 82 ? 11.505 -3.176 0.198 1.00 97.94 82 ARG A C 1
ATOM 616 O O . ARG A 1 82 ? 10.940 -4.247 0.396 1.00 97.94 82 ARG A O 1
ATOM 623 N N . GLY A 1 83 ? 12.239 -2.892 -0.866 1.00 97.19 83 GLY A N 1
ATOM 624 C CA . GLY A 1 83 ? 12.468 -3.813 -1.965 1.00 97.19 83 GLY A CA 1
ATOM 625 C C . GLY A 1 83 ? 13.452 -4.913 -1.627 1.00 97.19 83 GLY A C 1
ATOM 626 O O . GLY A 1 83 ? 14.361 -4.734 -0.810 1.00 97.19 83 GLY A O 1
ATOM 627 N N . ASP A 1 84 ? 13.29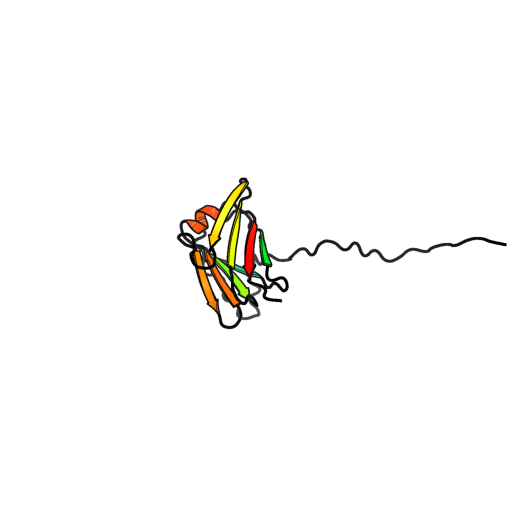9 -6.031 -2.325 1.00 94.38 84 ASP A N 1
ATOM 628 C CA . ASP A 1 84 ? 14.264 -7.133 -2.292 1.00 94.38 84 ASP A CA 1
ATOM 629 C C . ASP A 1 84 ? 15.604 -6.745 -2.941 1.00 94.38 84 ASP A C 1
ATOM 631 O O . ASP A 1 84 ? 16.638 -7.350 -2.667 1.00 94.38 84 ASP A O 1
ATOM 635 N N . ASP A 1 85 ? 15.615 -5.669 -3.733 1.00 93.69 85 ASP A N 1
ATOM 636 C CA . ASP A 1 85 ? 16.817 -5.029 -4.273 1.00 93.69 85 ASP A CA 1
ATOM 637 C C . ASP A 1 85 ? 17.551 -4.132 -3.251 1.00 93.69 85 ASP A C 1
ATOM 639 O O . ASP A 1 85 ? 18.539 -3.475 -3.586 1.00 93.69 85 ASP A O 1
ATOM 643 N N . GLY A 1 86 ? 17.073 -4.085 -2.003 1.00 94.00 86 GLY A N 1
ATOM 644 C CA . GLY A 1 86 ? 17.637 -3.283 -0.920 1.00 94.00 86 GLY A CA 1
ATOM 645 C C . GLY A 1 86 ? 17.222 -1.811 -0.939 1.00 94.00 86 GLY A C 1
ATOM 646 O O . GLY A 1 86 ? 17.617 -1.063 -0.039 1.00 94.00 86 GLY A O 1
ATOM 647 N N . LYS A 1 87 ? 16.418 -1.370 -1.916 1.00 96.12 87 LYS A N 1
ATOM 648 C CA . LYS A 1 87 ? 15.869 -0.010 -1.929 1.00 96.12 87 LYS A CA 1
ATOM 649 C C . LYS A 1 87 ? 14.715 0.123 -0.941 1.00 96.12 87 LYS A C 1
ATOM 651 O O . LYS A 1 87 ? 14.132 -0.848 -0.463 1.00 96.12 87 LYS A O 1
ATOM 656 N N . SER A 1 88 ? 14.371 1.362 -0.617 1.00 96.50 88 SER A N 1
ATOM 657 C CA . SER A 1 88 ? 13.188 1.655 0.187 1.00 96.50 88 SER A CA 1
ATOM 658 C C . SER A 1 88 ? 12.557 2.970 -0.231 1.00 96.50 88 SER A C 1
ATOM 660 O O . SER A 1 88 ? 13.253 3.858 -0.723 1.00 96.50 88 SER A O 1
ATOM 662 N N . ALA A 1 89 ? 11.249 3.082 -0.024 1.00 96.62 89 ALA A N 1
ATOM 663 C CA . ALA A 1 89 ? 10.475 4.272 -0.336 1.00 96.62 89 ALA A CA 1
ATOM 664 C C . ALA A 1 89 ? 9.388 4.507 0.719 1.00 96.62 89 ALA A C 1
ATOM 666 O O . ALA A 1 89 ? 8.779 3.564 1.234 1.00 96.62 89 ALA A O 1
ATOM 667 N N . MET A 1 90 ? 9.124 5.780 1.013 1.00 96.81 90 MET A N 1
ATOM 668 C CA . MET A 1 90 ? 7.926 6.205 1.731 1.00 96.81 90 MET A CA 1
ATOM 669 C C . MET A 1 90 ? 6.851 6.504 0.691 1.00 96.81 90 MET A C 1
ATOM 671 O O . MET A 1 90 ? 6.899 7.536 0.041 1.00 96.81 90 MET A O 1
ATOM 675 N N . LEU A 1 91 ? 5.895 5.597 0.523 1.00 97.12 91 LEU A N 1
ATOM 676 C CA . LEU A 1 91 ? 4.835 5.718 -0.479 1.00 97.12 91 LEU A CA 1
ATOM 677 C C . LEU A 1 91 ? 3.727 6.685 -0.044 1.00 97.12 91 LEU A C 1
ATOM 679 O O . LEU A 1 91 ? 3.050 7.274 -0.881 1.00 97.12 91 LEU A O 1
ATOM 683 N N . TYR A 1 92 ? 3.523 6.840 1.265 1.00 96.38 92 TYR A N 1
ATOM 684 C CA . TYR A 1 92 ? 2.562 7.782 1.836 1.00 96.38 92 TYR A CA 1
ATOM 685 C C . TYR A 1 92 ? 2.999 8.211 3.235 1.00 96.38 92 TYR A C 1
ATOM 687 O O . TYR A 1 92 ? 3.413 7.366 4.023 1.00 96.38 92 TYR A O 1
ATOM 695 N N . SER A 1 93 ? 2.865 9.499 3.556 1.00 92.12 93 SER A N 1
ATOM 696 C CA . SER A 1 93 ? 3.340 10.123 4.802 1.00 92.12 93 SER A CA 1
ATOM 697 C C . SER A 1 93 ? 2.235 10.856 5.580 1.00 92.12 93 SER A C 1
ATOM 699 O O . SER A 1 93 ? 2.407 11.981 6.044 1.00 92.12 93 SER A O 1
ATOM 701 N N . GLY A 1 94 ? 1.047 10.260 5.693 1.00 83.50 94 GLY A N 1
ATOM 702 C CA . GLY A 1 94 ? -0.028 10.764 6.562 1.00 83.50 94 GLY A CA 1
ATOM 703 C C . GLY A 1 94 ? -0.787 11.982 6.019 1.00 83.50 94 GLY A C 1
ATOM 704 O O . GLY A 1 94 ? -1.897 12.250 6.477 1.00 83.50 94 GLY A O 1
ATOM 705 N N . GLY A 1 95 ? -0.226 12.684 5.032 1.00 81.81 95 GLY A N 1
ATOM 706 C CA . GLY A 1 95 ? -0.868 13.797 4.326 1.00 81.81 95 GLY A CA 1
ATOM 707 C C . GLY A 1 95 ? -0.527 13.904 2.837 1.00 81.81 95 GLY A C 1
ATOM 708 O O . GLY A 1 95 ? -1.267 14.554 2.104 1.00 81.81 95 GLY A O 1
ATOM 709 N N . ALA A 1 96 ? 0.545 13.255 2.373 1.00 84.62 96 ALA A N 1
ATOM 710 C CA . ALA A 1 96 ? 0.933 13.225 0.965 1.00 84.62 96 ALA A CA 1
ATOM 711 C C . ALA A 1 96 ? 1.343 11.808 0.548 1.00 84.62 96 ALA A C 1
ATOM 713 O O . ALA A 1 96 ? 1.983 11.089 1.317 1.00 84.62 96 ALA A O 1
ATOM 714 N N . GLY A 1 97 ? 0.951 11.415 -0.663 1.00 88.56 97 GLY A N 1
ATOM 715 C CA . GLY A 1 97 ? 1.368 10.173 -1.310 1.00 88.56 97 GLY A CA 1
ATOM 716 C C . GLY A 1 97 ? 2.338 10.443 -2.454 1.00 88.56 97 GLY A C 1
ATOM 717 O O . GLY A 1 97 ? 2.303 11.517 -3.054 1.00 88.56 97 GLY A O 1
ATOM 718 N N . GLU A 1 98 ? 3.176 9.458 -2.755 1.00 93.25 98 GLU A N 1
ATOM 719 C CA . GLU A 1 98 ? 3.958 9.419 -3.991 1.00 93.25 98 GLU A CA 1
ATOM 720 C C . GLU A 1 98 ? 3.045 9.387 -5.223 1.00 93.25 98 GLU A C 1
ATOM 722 O O . GLU A 1 98 ? 1.866 9.017 -5.154 1.00 93.25 98 GLU A O 1
ATOM 727 N N . GLN A 1 99 ? 3.587 9.759 -6.384 1.00 96.19 99 GLN A N 1
ATOM 728 C CA . GLN A 1 99 ? 2.818 9.728 -7.625 1.00 96.19 99 GLN A CA 1
ATOM 729 C C . GLN A 1 99 ? 2.332 8.302 -7.930 1.00 96.19 99 GLN A C 1
ATOM 731 O O . GLN A 1 99 ? 3.134 7.383 -8.076 1.00 96.19 99 GLN A O 1
ATOM 736 N N . GLY A 1 100 ? 1.013 8.135 -8.069 1.00 95.62 100 GLY A N 1
ATOM 737 C CA . GLY A 1 100 ? 0.390 6.824 -8.281 1.00 95.62 100 GLY A CA 1
ATOM 738 C C . GLY A 1 100 ? -0.017 6.102 -6.992 1.00 95.62 100 GLY A C 1
ATOM 739 O O . GLY A 1 100 ? -0.516 4.982 -7.042 1.00 95.62 100 GLY A O 1
ATOM 740 N N . VAL A 1 101 ? 0.140 6.740 -5.826 1.00 97.69 101 VAL A N 1
ATOM 741 C CA . VAL A 1 101 ? -0.377 6.241 -4.546 1.00 97.69 101 VAL A CA 1
ATOM 742 C C . VAL A 1 101 ? -1.643 7.001 -4.172 1.00 97.69 101 VAL A C 1
ATOM 744 O O . VAL A 1 101 ? -1.636 8.218 -4.007 1.00 97.69 101 VAL A O 1
ATOM 747 N N . THR A 1 102 ? -2.747 6.278 -3.997 1.00 96.25 102 THR A N 1
ATOM 748 C CA . THR A 1 102 ? -4.010 6.837 -3.503 1.00 96.25 102 THR A CA 1
ATOM 749 C C . THR A 1 102 ? -4.456 6.097 -2.256 1.00 96.25 102 THR A C 1
ATOM 751 O O . THR A 1 102 ? -4.507 4.868 -2.241 1.00 96.25 102 THR A O 1
ATOM 754 N N . LEU A 1 103 ? -4.837 6.846 -1.225 1.00 95.50 103 LEU A N 1
ATOM 755 C CA . LEU A 1 103 ? -5.424 6.302 -0.011 1.00 95.50 103 LEU A CA 1
ATOM 756 C C . LEU A 1 103 ? -6.851 6.833 0.155 1.00 95.50 103 LEU A C 1
ATOM 758 O O . LEU A 1 103 ? -7.068 8.028 0.331 1.00 95.50 103 LEU A O 1
ATOM 762 N N . GLU A 1 104 ? -7.828 5.934 0.102 1.00 95.12 104 GLU A N 1
ATOM 763 C CA . GLU A 1 104 ? -9.249 6.251 0.228 1.00 95.12 104 GLU A CA 1
ATOM 764 C C . GLU A 1 104 ? -9.777 5.762 1.579 1.00 95.12 104 GLU A C 1
ATOM 766 O O . GLU A 1 104 ? -9.634 4.587 1.930 1.00 95.12 104 GLU A O 1
ATOM 771 N N . GLN A 1 105 ? -10.433 6.643 2.334 1.00 92.62 105 GLN A N 1
ATOM 772 C CA . GLN A 1 105 ? -11.143 6.240 3.543 1.00 92.62 105 GLN A CA 1
ATOM 773 C C . GLN A 1 105 ? -12.431 5.488 3.182 1.00 92.62 105 GLN A C 1
ATOM 775 O O . GLN A 1 105 ? -13.238 5.935 2.368 1.00 92.62 105 GLN A O 1
ATOM 780 N N . ARG A 1 106 ? -12.654 4.344 3.829 1.00 91.25 106 ARG A N 1
ATOM 781 C CA . ARG A 1 106 ? -13.843 3.496 3.673 1.00 91.25 106 ARG A CA 1
ATOM 782 C C . ARG A 1 106 ? -14.632 3.479 4.985 1.00 91.25 106 ARG A C 1
ATOM 784 O O . ARG A 1 106 ? -14.143 3.894 6.030 1.00 91.25 106 ARG A O 1
ATOM 791 N N . ARG A 1 107 ? -15.859 2.936 4.968 1.00 86.50 107 ARG A N 1
ATOM 792 C CA . ARG A 1 107 ? -16.726 2.862 6.170 1.00 86.50 107 ARG A CA 1
ATOM 793 C C . ARG A 1 107 ? -16.064 2.204 7.391 1.00 86.50 107 ARG A C 1
ATOM 795 O O . ARG A 1 107 ? -16.442 2.526 8.510 1.00 86.50 107 ARG A O 1
ATOM 802 N N . ARG A 1 108 ? -15.159 1.241 7.186 1.00 86.44 108 ARG A N 1
ATOM 803 C CA . ARG A 1 108 ? -14.496 0.473 8.257 1.00 86.44 108 ARG A CA 1
ATOM 804 C C . ARG A 1 108 ? -13.014 0.235 7.963 1.00 86.44 108 ARG A C 1
ATOM 806 O O . ARG A 1 108 ? -12.551 -0.897 8.063 1.00 86.44 108 ARG A O 1
ATOM 813 N N . GLY A 1 109 ? -12.292 1.266 7.539 1.00 92.06 109 GLY A N 1
ATOM 814 C CA . GLY A 1 109 ? -10.868 1.146 7.234 1.00 92.06 109 GLY A CA 1
ATOM 815 C C . GLY A 1 109 ? -10.440 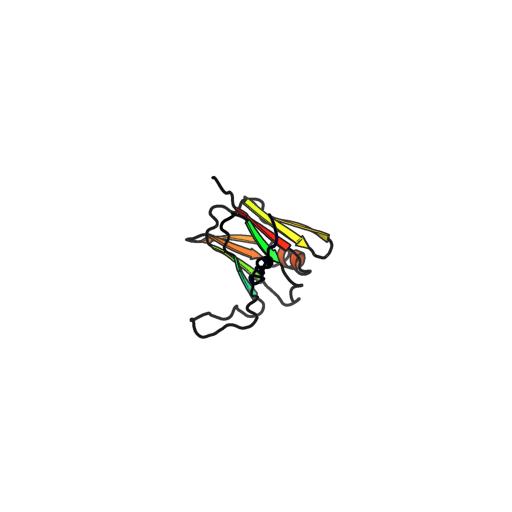2.034 6.082 1.00 92.06 109 GLY A C 1
ATOM 816 O O . GLY A 1 109 ? -11.096 3.031 5.775 1.00 92.06 109 GLY A O 1
ATOM 817 N N . PHE A 1 110 ? -9.378 1.619 5.403 1.00 93.38 110 PHE A N 1
ATOM 818 C CA . PHE A 1 110 ? -8.834 2.317 4.243 1.00 93.38 110 PHE A CA 1
ATOM 819 C C . PHE A 1 110 ? -8.671 1.380 3.055 1.00 93.38 110 PHE A C 1
ATOM 821 O O . PHE A 1 110 ? -8.592 0.163 3.206 1.00 93.38 110 PHE A O 1
ATOM 828 N N . ARG A 1 111 ? -8.610 1.968 1.867 1.00 94.94 111 ARG A N 1
ATOM 829 C CA . ARG A 1 111 ? -8.205 1.307 0.634 1.00 94.94 111 ARG A CA 1
ATOM 830 C C . ARG A 1 111 ? -6.998 2.040 0.076 1.00 94.94 111 ARG A C 1
ATOM 832 O O . ARG A 1 111 ? -7.103 3.203 -0.304 1.00 94.94 111 ARG A O 1
ATOM 839 N N . LEU A 1 112 ? -5.870 1.351 0.026 1.00 95.50 112 LEU A N 1
ATOM 840 C CA . LEU A 1 112 ? -4.659 1.808 -0.637 1.00 95.50 112 LEU A CA 1
ATOM 841 C C . LEU A 1 112 ? -4.667 1.306 -2.083 1.00 95.50 112 LEU A C 1
ATOM 843 O O . LEU A 1 112 ? -4.927 0.130 -2.331 1.00 95.50 112 LEU A O 1
ATOM 847 N N . ARG A 1 113 ? -4.381 2.186 -3.036 1.00 96.31 113 ARG A N 1
ATOM 848 C CA . ARG A 1 113 ? -4.185 1.859 -4.451 1.00 96.31 113 ARG A CA 1
ATOM 849 C C . ARG A 1 113 ? -2.815 2.353 -4.879 1.00 96.31 113 ARG A C 1
ATOM 851 O O . ARG A 1 113 ? -2.463 3.490 -4.575 1.00 96.31 113 ARG A O 1
ATOM 858 N N . ILE A 1 114 ? -2.077 1.488 -5.560 1.00 97.12 114 ILE A N 1
ATOM 859 C CA . ILE A 1 114 ? -0.753 1.764 -6.109 1.00 97.12 114 ILE A CA 1
ATOM 860 C C . ILE A 1 114 ? -0.808 1.437 -7.602 1.00 97.12 114 ILE A C 1
ATOM 862 O O . ILE A 1 114 ? -1.074 0.295 -7.979 1.00 97.12 114 ILE A O 1
ATOM 866 N N . ASP A 1 115 ? -0.605 2.446 -8.437 1.00 96.44 115 ASP A N 1
ATOM 867 C CA . ASP A 1 115 ? -0.523 2.349 -9.893 1.00 96.44 115 ASP A CA 1
ATOM 868 C C . ASP A 1 115 ? 0.568 3.290 -10.443 1.00 96.44 115 ASP A C 1
ATOM 870 O O . ASP A 1 115 ? 1.224 4.012 -9.689 1.00 96.44 115 ASP A O 1
ATOM 874 N N . GLY A 1 116 ? 0.834 3.227 -11.752 1.00 95.62 116 GLY A N 1
ATOM 875 C CA . GLY A 1 116 ? 1.793 4.113 -12.420 1.00 95.62 116 GLY A CA 1
ATOM 876 C C . GLY A 1 116 ? 3.211 4.072 -11.814 1.00 95.62 116 GLY A C 1
ATOM 877 O O . GLY A 1 116 ? 3.700 2.987 -11.500 1.00 95.62 116 GLY A O 1
ATOM 878 N N . PRO A 1 11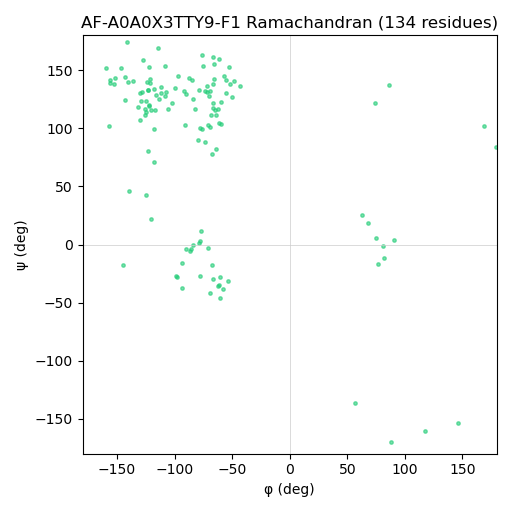7 ? 3.880 5.228 -11.611 1.00 96.00 117 PRO A N 1
ATOM 879 C CA . PRO A 1 117 ? 5.272 5.261 -11.150 1.00 96.00 117 PRO A CA 1
ATOM 880 C C . PRO A 1 117 ? 5.511 4.558 -9.809 1.00 96.00 117 PRO A C 1
ATOM 882 O O . PRO A 1 117 ? 6.520 3.877 -9.639 1.00 96.00 117 PRO A O 1
ATOM 885 N N . ALA A 1 118 ? 4.583 4.677 -8.855 1.00 96.50 118 ALA A N 1
ATOM 886 C CA . ALA A 1 118 ? 4.699 3.973 -7.582 1.00 96.50 118 ALA A CA 1
ATOM 887 C C . ALA A 1 118 ? 4.580 2.450 -7.731 1.00 96.50 118 ALA A C 1
ATOM 889 O O . ALA A 1 118 ? 5.193 1.717 -6.956 1.00 96.50 118 ALA A O 1
ATOM 890 N N . LEU A 1 119 ? 3.832 1.967 -8.728 1.00 97.06 119 LEU A N 1
ATOM 891 C CA . LEU A 1 119 ? 3.773 0.540 -9.035 1.00 97.06 119 LEU A CA 1
ATOM 892 C C . LEU A 1 119 ? 5.101 0.038 -9.603 1.00 97.06 119 LEU A C 1
ATOM 894 O O . LEU A 1 119 ? 5.571 -1.020 -9.194 1.00 97.06 119 LEU A O 1
ATOM 898 N N . ASP A 1 120 ? 5.729 0.819 -10.482 1.00 95.62 120 ASP A N 1
ATOM 899 C CA . ASP A 1 120 ? 7.042 0.489 -11.040 1.00 95.62 120 ASP A CA 1
ATOM 900 C C . ASP A 1 120 ? 8.126 0.421 -9.960 1.00 95.62 120 ASP A C 1
ATOM 902 O O . ASP A 1 120 ? 8.989 -0.454 -10.012 1.00 95.62 120 ASP A O 1
ATOM 906 N N . LEU A 1 121 ? 8.045 1.284 -8.939 1.00 95.00 121 LEU A N 1
ATOM 907 C CA . LEU A 1 121 ? 8.942 1.234 -7.783 1.00 95.00 121 LEU A CA 1
ATOM 908 C C . LEU A 1 121 ? 8.834 -0.093 -7.024 1.00 95.00 121 LEU A C 1
ATOM 910 O O . LEU A 1 121 ? 9.858 -0.688 -6.700 1.00 95.00 121 LEU A O 1
ATOM 914 N N . ILE A 1 122 ? 7.615 -0.569 -6.753 1.00 96.12 122 ILE A N 1
ATOM 915 C CA . ILE A 1 122 ? 7.396 -1.790 -5.959 1.00 96.12 122 ILE A CA 1
ATOM 916 C C . ILE A 1 122 ? 7.443 -3.081 -6.786 1.00 96.12 122 ILE A C 1
ATOM 918 O O . ILE A 1 122 ? 7.335 -4.172 -6.224 1.00 96.12 122 ILE A O 1
ATOM 922 N N . ARG A 1 123 ? 7.590 -2.979 -8.114 1.00 95.44 123 ARG A N 1
ATOM 923 C CA . ARG A 1 123 ? 7.485 -4.106 -9.056 1.00 95.44 123 ARG A CA 1
ATOM 924 C C . ARG A 1 123 ? 8.508 -5.206 -8.797 1.00 95.44 123 ARG A C 1
ATOM 926 O O . ARG A 1 123 ? 8.232 -6.367 -9.066 1.00 95.44 123 ARG A O 1
ATOM 933 N N . VAL A 1 124 ? 9.663 -4.865 -8.232 1.00 95.38 124 VAL A N 1
ATOM 934 C CA . VAL A 1 124 ? 10.716 -5.837 -7.898 1.00 95.38 124 VAL A CA 1
ATOM 935 C C . VAL A 1 124 ? 10.363 -6.751 -6.717 1.00 95.38 124 VAL A C 1
ATOM 937 O O . VAL A 1 124 ? 11.144 -7.643 -6.409 1.00 95.38 124 VAL A O 1
ATOM 940 N N . GLY A 1 125 ? 9.209 -6.553 -6.071 1.00 94.12 125 GLY A N 1
ATOM 941 C CA . GLY A 1 125 ? 8.810 -7.284 -4.871 1.00 94.12 125 GLY A CA 1
ATOM 942 C C . GLY A 1 125 ? 9.321 -6.625 -3.589 1.00 94.12 125 GLY A C 1
ATOM 943 O O . GLY A 1 125 ? 9.796 -5.484 -3.592 1.00 94.12 125 GLY A O 1
ATOM 944 N N . GLY A 1 126 ? 9.181 -7.321 -2.468 1.00 95.69 126 GLY A N 1
ATOM 945 C CA . GLY A 1 126 ? 9.638 -6.885 -1.150 1.00 95.69 126 GLY A CA 1
ATOM 946 C C . GLY A 1 126 ? 8.517 -6.698 -0.132 1.00 95.69 126 GLY A C 1
ATOM 947 O O . GLY A 1 126 ? 7.422 -7.238 -0.258 1.00 95.69 126 GLY A O 1
ATOM 948 N N . LEU A 1 127 ? 8.783 -5.941 0.932 1.00 96.50 127 LEU A N 1
ATOM 949 C CA . LEU A 1 127 ? 7.868 -5.788 2.063 1.00 96.50 127 LEU A CA 1
ATOM 950 C C . LEU A 1 127 ? 7.175 -4.424 2.053 1.00 96.50 127 LEU A C 1
ATOM 952 O O . LEU A 1 127 ? 7.805 -3.387 2.277 1.00 96.50 127 LEU A O 1
ATOM 956 N N . LEU A 1 128 ? 5.853 -4.442 1.906 1.00 96.94 128 LEU A N 1
ATOM 957 C CA . LEU A 1 128 ? 4.983 -3.294 2.121 1.00 96.94 128 LEU A CA 1
ATOM 958 C C . LEU A 1 128 ? 4.528 -3.254 3.587 1.00 96.94 128 LEU A C 1
ATOM 960 O O . LEU A 1 128 ? 4.035 -4.242 4.130 1.00 96.94 128 LEU A O 1
ATOM 964 N N . THR A 1 129 ? 4.683 -2.108 4.243 1.00 96.12 129 THR A N 1
ATOM 965 C CA . THR A 1 129 ? 4.266 -1.877 5.630 1.00 96.12 129 THR A CA 1
ATOM 966 C C . THR A 1 129 ? 3.341 -0.672 5.698 1.00 96.12 129 THR A C 1
ATOM 968 O O . THR A 1 129 ? 3.727 0.425 5.305 1.00 96.12 129 THR A O 1
ATOM 971 N N . VAL A 1 130 ? 2.141 -0.863 6.241 1.00 95.12 130 VAL A N 1
ATOM 972 C CA . VAL A 1 130 ? 1.185 0.211 6.525 1.00 95.12 130 VAL A CA 1
ATOM 973 C C . VAL A 1 130 ? 1.037 0.376 8.027 1.00 95.12 130 VAL A C 1
ATOM 975 O O . VAL A 1 130 ? 0.830 -0.606 8.741 1.00 95.12 130 VAL A O 1
ATOM 978 N N . VAL A 1 131 ? 1.152 1.613 8.499 1.00 92.56 131 VAL A N 1
ATOM 979 C CA . VAL A 1 131 ? 1.095 1.965 9.919 1.00 92.56 131 VAL A CA 1
ATOM 980 C C . VAL A 1 131 ? -0.122 2.844 10.176 1.00 92.56 131 VAL A C 1
ATOM 982 O O . VAL A 1 131 ? -0.336 3.843 9.489 1.00 92.56 131 VAL A O 1
ATOM 985 N N . ASP A 1 132 ? -0.907 2.447 11.167 1.00 89.06 132 ASP A N 1
ATOM 986 C CA . ASP A 1 132 ? -2.044 3.156 11.736 1.00 89.06 132 ASP A CA 1
ATOM 987 C C . ASP A 1 132 ? -1.610 3.923 12.993 1.00 89.06 132 ASP A C 1
ATOM 989 O O . ASP A 1 132 ? -0.787 3.442 13.779 1.00 89.06 132 ASP A O 1
ATOM 993 N N . PHE A 1 133 ? -2.203 5.094 13.214 1.00 72.94 133 PHE A N 1
ATOM 994 C CA . PHE A 1 133 ? -2.076 5.829 14.461 1.00 72.94 133 PHE A CA 1
ATOM 995 C C . PHE A 1 133 ? -2.901 5.141 15.549 1.00 72.94 133 PHE A C 1
ATOM 997 O O . PHE A 1 133 ? -4.066 5.471 15.790 1.00 72.94 133 PHE A O 1
ATOM 1004 N N . TYR A 1 134 ? -2.297 4.183 16.242 1.00 59.06 134 TYR A N 1
ATOM 1005 C CA . TYR A 1 134 ? -2.926 3.593 17.413 1.00 59.06 134 TYR A CA 1
ATOM 1006 C C . TYR A 1 134 ? -2.818 4.557 18.607 1.00 59.06 134 TYR A C 1
ATOM 1008 O O . TYR A 1 134 ? -1.785 4.629 19.274 1.00 59.06 134 TYR A O 1
ATOM 1016 N N . ARG A 1 135 ? -3.892 5.306 18.899 1.00 55.09 135 ARG A N 1
ATOM 1017 C CA . ARG A 1 135 ? -4.088 5.892 20.236 1.00 55.09 135 ARG A CA 1
ATOM 1018 C C . ARG A 1 135 ? -4.586 4.787 21.163 1.00 55.09 135 ARG A C 1
ATOM 1020 O O . ARG A 1 135 ? -5.762 4.435 21.105 1.00 55.09 135 ARG A O 1
ATOM 1027 N N . GLY A 1 136 ? -3.674 4.234 21.960 1.00 50.28 136 GLY A N 1
ATOM 1028 C CA . GLY A 1 136 ? -4.032 3.510 23.182 1.00 50.28 136 GLY A CA 1
ATOM 1029 C C . GLY A 1 136 ? -4.661 4.441 24.207 1.00 50.28 136 GLY A C 1
ATOM 1030 O O . GLY A 1 136 ? -4.275 5.634 24.223 1.00 50.28 136 GLY A O 1
#